Protein AF-A0A933EKG4-F1 (afdb_monomer_lite)

Radius of gyration: 16.19 Å; chains: 1; bounding box: 31×34×49 Å

Structure (mmCIF, N/CA/C/O backbone):
data_AF-A0A933EKG4-F1
#
_entry.id   AF-A0A933EKG4-F1
#
loop_
_atom_site.group_PDB
_atom_site.id
_atom_site.type_symbol
_atom_site.label_atom_id
_atom_site.label_alt_id
_atom_site.label_comp_id
_atom_site.label_asym_id
_atom_site.label_entity_id
_atom_site.label_seq_id
_atom_site.pdbx_PDB_ins_code
_atom_site.Cartn_x
_atom_site.Cartn_y
_atom_site.Cartn_z
_atom_site.occupancy
_atom_site.B_iso_or_equiv
_atom_site.auth_seq_id
_atom_site.auth_comp_id
_atom_site.auth_asym_id
_atom_site.auth_atom_id
_atom_site.pdbx_PDB_model_num
ATOM 1 N N . MET A 1 1 ? -18.332 -0.128 -6.050 1.00 63.28 1 MET A N 1
ATOM 2 C CA . MET A 1 1 ? -17.154 -0.098 -6.944 1.00 63.28 1 MET A CA 1
ATOM 3 C C . MET A 1 1 ? -16.242 -1.263 -6.590 1.00 63.28 1 MET A C 1
ATOM 5 O O . MET A 1 1 ? -16.351 -1.731 -5.459 1.00 63.28 1 MET A O 1
ATOM 9 N N . PRO A 1 2 ? -15.418 -1.773 -7.520 1.00 82.94 2 PRO A N 1
ATOM 10 C CA . PRO A 1 2 ? -14.429 -2.794 -7.188 1.00 82.94 2 PRO A CA 1
ATOM 11 C C . PRO A 1 2 ? -13.411 -2.252 -6.177 1.00 82.94 2 PRO A C 1
ATOM 13 O O . PRO A 1 2 ? -13.090 -1.061 -6.187 1.00 82.94 2 PRO A O 1
ATOM 16 N N . ARG A 1 3 ? -12.910 -3.129 -5.308 1.00 95.38 3 ARG A N 1
ATOM 17 C CA . ARG A 1 3 ? -11.806 -2.824 -4.395 1.00 95.38 3 ARG A CA 1
ATOM 18 C C . ARG A 1 3 ? -10.536 -2.557 -5.206 1.00 95.38 3 ARG A C 1
ATOM 20 O O . ARG A 1 3 ? -10.317 -3.169 -6.253 1.00 95.38 3 ARG A O 1
ATOM 27 N N . THR A 1 4 ? -9.712 -1.625 -4.735 1.00 98.25 4 THR A N 1
ATOM 28 C CA . THR A 1 4 ? -8.431 -1.291 -5.372 1.00 98.25 4 THR A CA 1
ATOM 29 C C . THR A 1 4 ? -7.271 -1.847 -4.556 1.00 98.25 4 THR A C 1
ATOM 31 O O . THR A 1 4 ? -7.203 -1.650 -3.348 1.00 98.25 4 THR A O 1
ATOM 34 N N . ILE A 1 5 ? -6.336 -2.520 -5.217 1.00 98.19 5 ILE A N 1
ATOM 35 C CA . ILE A 1 5 ? -5.076 -2.981 -4.645 1.00 98.19 5 ILE A CA 1
ATOM 36 C C . ILE A 1 5 ? -3.960 -2.112 -5.215 1.00 98.19 5 ILE A C 1
ATOM 38 O O . ILE A 1 5 ? -3.789 -2.048 -6.434 1.00 98.19 5 ILE A O 1
ATOM 42 N N . ILE A 1 6 ? -3.203 -1.454 -4.343 1.00 98.50 6 ILE A N 1
ATOM 43 C CA . ILE A 1 6 ? -2.044 -0.646 -4.724 1.00 98.50 6 ILE A CA 1
ATOM 44 C C . ILE A 1 6 ? -0.776 -1.364 -4.274 1.00 98.50 6 ILE A C 1
ATOM 46 O O . ILE A 1 6 ? -0.605 -1.640 -3.090 1.00 98.50 6 ILE A O 1
ATOM 50 N N . PHE A 1 7 ? 0.128 -1.650 -5.202 1.00 97.88 7 PHE A N 1
ATOM 51 C CA . PHE A 1 7 ? 1.458 -2.164 -4.900 1.00 97.88 7 PHE A CA 1
ATOM 52 C C . PHE A 1 7 ? 2.433 -1.001 -4.744 1.00 97.88 7 PHE A C 1
ATOM 54 O O . PHE A 1 7 ? 2.696 -0.287 -5.708 1.00 97.88 7 PHE A O 1
ATOM 61 N N . ALA A 1 8 ? 2.965 -0.817 -3.539 1.00 96.69 8 ALA A N 1
ATOM 62 C CA . ALA A 1 8 ? 4.061 0.100 -3.252 1.00 96.69 8 ALA A CA 1
ATOM 63 C C . ALA A 1 8 ? 5.427 -0.588 -3.436 1.00 96.69 8 ALA A C 1
ATOM 65 O O . ALA A 1 8 ? 5.505 -1.788 -3.698 1.00 96.69 8 ALA A O 1
ATOM 66 N N . ASN A 1 9 ? 6.509 0.183 -3.305 1.00 93.25 9 ASN A N 1
ATOM 67 C CA . ASN A 1 9 ? 7.875 -0.256 -3.609 1.00 93.25 9 ASN A CA 1
ATOM 68 C C . ASN A 1 9 ? 8.684 -0.732 -2.376 1.00 93.25 9 ASN A C 1
ATOM 70 O O . ASN A 1 9 ? 9.903 -0.873 -2.443 1.00 93.25 9 ASN A O 1
ATOM 74 N N . CYS A 1 10 ? 8.051 -0.973 -1.222 1.00 92.62 10 CYS A N 1
ATOM 75 C CA . CYS A 1 10 ? 8.738 -1.626 -0.102 1.00 92.62 10 CYS A CA 1
ATOM 76 C C . CYS A 1 10 ? 8.767 -3.153 -0.290 1.00 92.62 10 CYS A C 1
ATOM 78 O O . CYS A 1 10 ? 8.199 -3.712 -1.232 1.00 92.62 10 CYS A O 1
ATOM 80 N N . SER A 1 11 ? 9.453 -3.854 0.614 1.00 90.56 11 SER A N 1
ATOM 81 C CA . SER A 1 11 ? 9.598 -5.309 0.544 1.00 90.56 11 SER A CA 1
ATOM 82 C C . SER A 1 11 ? 8.255 -6.030 0.686 1.00 90.56 11 SER A C 1
ATOM 84 O O . SER A 1 11 ? 7.524 -5.833 1.654 1.00 90.56 11 SER A O 1
ATOM 86 N N . LEU A 1 12 ? 7.968 -6.964 -0.221 1.00 90.69 12 LEU A N 1
ATOM 87 C CA . LEU A 1 12 ? 6.827 -7.866 -0.085 1.00 90.69 12 LEU A CA 1
ATOM 88 C C . LEU A 1 12 ? 7.265 -9.160 0.614 1.00 90.69 12 LEU A C 1
ATOM 90 O O . LEU A 1 12 ? 7.641 -10.135 -0.032 1.00 90.69 12 LEU A O 1
ATOM 94 N N . ALA A 1 13 ? 7.250 -9.163 1.949 1.00 88.31 13 ALA A N 1
ATOM 95 C CA . ALA A 1 13 ? 7.803 -10.260 2.755 1.00 88.31 13 ALA A CA 1
ATOM 96 C C . ALA A 1 13 ? 7.088 -11.614 2.562 1.00 88.31 13 ALA A C 1
ATOM 98 O O . ALA A 1 13 ? 7.711 -12.669 2.704 1.00 88.31 13 ALA A O 1
ATOM 99 N N . HIS A 1 14 ? 5.793 -11.606 2.223 1.00 92.50 14 HIS A N 1
ATOM 100 C CA . HIS A 1 14 ? 4.996 -12.824 2.040 1.00 92.50 14 HIS A CA 1
ATOM 101 C C . HIS A 1 14 ? 4.209 -12.821 0.714 1.00 92.50 14 HIS A C 1
ATOM 103 O O . HIS A 1 14 ? 2.979 -12.733 0.728 1.00 92.50 14 HIS A O 1
ATOM 109 N N . PRO A 1 15 ? 4.879 -12.978 -0.446 1.00 92.69 15 PRO A N 1
ATOM 110 C CA . PRO A 1 15 ? 4.250 -12.817 -1.760 1.00 92.69 15 PRO A CA 1
ATOM 111 C C . PRO A 1 15 ? 3.043 -13.735 -1.993 1.00 92.69 15 PRO A C 1
ATOM 113 O O . PRO A 1 15 ? 1.998 -13.275 -2.445 1.00 92.69 15 PRO A O 1
ATOM 116 N N . SER A 1 16 ? 3.132 -15.019 -1.626 1.00 94.12 16 SER A N 1
ATOM 117 C CA . SER A 1 16 ? 2.015 -15.962 -1.796 1.00 94.12 16 SER A CA 1
ATOM 118 C C . SER A 1 16 ? 0.792 -15.586 -0.955 1.00 94.12 16 SER A C 1
ATOM 120 O O . SER A 1 16 ? -0.337 -15.720 -1.421 1.00 94.12 16 SER A O 1
ATOM 122 N N . ALA A 1 17 ? 1.007 -15.092 0.267 1.00 93.69 17 ALA A N 1
ATOM 123 C CA . ALA A 1 17 ? -0.078 -14.664 1.145 1.00 93.69 17 ALA A CA 1
ATOM 124 C C . ALA A 1 17 ? -0.699 -13.350 0.649 1.00 93.69 17 ALA A C 1
ATOM 126 O O . ALA A 1 17 ? -1.918 -13.240 0.567 1.00 93.69 17 ALA A O 1
ATOM 127 N N . ALA A 1 18 ? 0.127 -12.393 0.218 1.00 94.12 18 ALA A N 1
ATOM 128 C CA . ALA A 1 18 ? -0.337 -11.160 -0.408 1.00 94.12 18 ALA A CA 1
ATOM 129 C C . ALA A 1 18 ? -1.155 -11.436 -1.682 1.00 94.12 18 ALA A C 1
ATOM 131 O O . ALA A 1 18 ? -2.222 -10.857 -1.873 1.00 94.12 18 ALA A O 1
ATOM 132 N N . ARG A 1 19 ? -0.721 -12.387 -2.522 1.00 95.19 19 ARG A N 1
ATOM 133 C CA . ARG A 1 19 ? -1.462 -12.804 -3.721 1.00 95.19 19 ARG A CA 1
ATOM 134 C C . ARG A 1 19 ? -2.846 -13.363 -3.400 1.00 95.19 19 ARG A C 1
ATOM 136 O O . ARG A 1 19 ? -3.768 -13.138 -4.185 1.00 95.19 19 ARG A O 1
ATOM 143 N N . ALA A 1 20 ? -2.987 -14.079 -2.284 1.00 94.56 20 ALA A N 1
ATOM 144 C CA . ALA A 1 20 ? -4.258 -14.649 -1.840 1.00 94.56 20 ALA A CA 1
ATOM 145 C C . ALA A 1 20 ? -5.270 -13.583 -1.385 1.00 94.56 20 ALA A C 1
ATOM 147 O O . ALA A 1 20 ? -6.469 -13.848 -1.393 1.00 94.56 20 ALA A O 1
ATOM 148 N N . LEU A 1 21 ? -4.812 -12.373 -1.040 1.00 92.94 21 LEU A N 1
ATOM 149 C CA . LEU A 1 21 ? -5.697 -11.248 -0.721 1.00 92.94 21 LEU A CA 1
ATOM 150 C C . LEU A 1 21 ? -6.387 -10.665 -1.961 1.00 92.94 21 LEU A C 1
ATOM 152 O O . LEU A 1 21 ? -7.384 -9.959 -1.816 1.00 92.94 21 LEU A O 1
ATOM 156 N N . ILE A 1 22 ? -5.874 -10.954 -3.161 1.00 95.56 22 ILE A N 1
ATOM 157 C CA . ILE A 1 22 ? -6.320 -10.362 -4.425 1.00 95.56 22 ILE A CA 1
ATOM 158 C C . ILE A 1 22 ? -7.371 -11.263 -5.071 1.00 95.56 22 ILE A C 1
ATOM 160 O O . ILE A 1 22 ? -7.086 -12.395 -5.478 1.00 95.56 22 ILE A O 1
ATOM 164 N N . GLY A 1 23 ? -8.583 -10.733 -5.178 1.00 94.31 23 GLY A N 1
ATOM 165 C CA . GLY A 1 23 ? -9.756 -11.396 -5.723 1.00 94.31 23 GLY A CA 1
ATOM 166 C C . GLY A 1 23 ? -10.034 -11.039 -7.187 1.00 94.31 23 GLY A C 1
ATOM 167 O O . GLY A 1 23 ? -9.465 -10.094 -7.740 1.00 94.31 23 GLY A O 1
ATOM 168 N N . PRO A 1 24 ? -10.928 -11.796 -7.844 1.00 91.94 24 PRO A N 1
ATOM 169 C CA . PRO A 1 24 ? -11.395 -11.453 -9.180 1.00 91.94 24 PRO A CA 1
ATOM 170 C C . PRO A 1 24 ? -12.148 -10.116 -9.155 1.00 91.94 24 PRO A C 1
ATOM 172 O O . PRO A 1 24 ? -13.006 -9.892 -8.304 1.00 91.94 24 PRO A O 1
ATOM 175 N N . GLY A 1 25 ? -11.841 -9.241 -10.112 1.00 92.75 25 GLY A N 1
ATOM 176 C CA . GLY A 1 25 ? -12.469 -7.923 -10.234 1.00 92.75 25 GLY A CA 1
ATOM 177 C C . GLY A 1 25 ? -11.813 -6.818 -9.405 1.00 92.75 25 GLY A C 1
ATOM 178 O O . GLY A 1 25 ? -12.229 -5.670 -9.539 1.00 92.75 25 GLY A O 1
ATOM 179 N N . ASP A 1 26 ? -10.787 -7.124 -8.602 1.00 97.19 26 ASP A N 1
ATOM 180 C CA . ASP A 1 26 ? -9.969 -6.086 -7.976 1.00 97.19 26 ASP A CA 1
ATOM 181 C C . ASP A 1 26 ? -9.241 -5.264 -9.043 1.00 97.19 26 ASP A C 1
ATOM 183 O O . ASP A 1 26 ? -8.634 -5.799 -9.979 1.00 97.19 26 ASP A O 1
ATOM 187 N N . ARG A 1 27 ? -9.248 -3.944 -8.867 1.00 97.69 27 ARG A N 1
ATOM 188 C CA . ARG A 1 27 ? -8.420 -3.053 -9.672 1.00 97.69 27 ARG A CA 1
ATOM 189 C C . ARG A 1 27 ? -7.008 -3.037 -9.106 1.00 97.69 27 ARG A C 1
ATOM 191 O O . ARG A 1 27 ? -6.827 -2.862 -7.910 1.00 97.69 27 ARG A O 1
ATOM 198 N N . LEU A 1 28 ? -6.009 -3.174 -9.968 1.00 98.31 28 LEU A N 1
ATOM 199 C CA . LEU A 1 28 ? -4.598 -3.224 -9.577 1.00 98.31 28 LEU A CA 1
ATOM 200 C C . LEU A 1 28 ? -3.870 -1.962 -10.042 1.00 98.31 28 LEU A C 1
ATOM 202 O O . LEU A 1 28 ? -3.876 -1.671 -11.239 1.00 98.31 28 LEU A O 1
ATOM 206 N N . ILE A 1 29 ? -3.222 -1.257 -9.121 1.00 98.50 29 ILE A N 1
ATOM 207 C CA . ILE A 1 29 ? -2.351 -0.111 -9.399 1.00 98.50 29 ILE A CA 1
ATOM 208 C C . ILE A 1 29 ? -0.958 -0.431 -8.861 1.00 98.50 29 ILE A C 1
ATOM 210 O O . ILE A 1 29 ? -0.822 -0.969 -7.766 1.00 98.50 29 ILE A O 1
ATOM 214 N N . ALA A 1 30 ? 0.082 -0.102 -9.612 1.00 97.94 30 ALA A N 1
ATOM 215 C CA . ALA A 1 30 ? 1.463 -0.174 -9.166 1.00 97.94 30 ALA A CA 1
ATOM 216 C C . ALA A 1 30 ? 2.034 1.240 -9.017 1.00 97.94 30 ALA A C 1
ATOM 218 O O . ALA A 1 30 ? 1.973 2.030 -9.957 1.00 97.94 30 ALA A O 1
ATOM 219 N N . ALA A 1 31 ? 2.584 1.547 -7.847 1.00 96.56 31 ALA A N 1
ATOM 220 C CA . ALA A 1 31 ? 3.359 2.753 -7.604 1.00 96.56 31 ALA A CA 1
ATOM 221 C C . ALA A 1 31 ? 4.835 2.450 -7.883 1.00 96.56 31 ALA A C 1
ATOM 223 O O . ALA A 1 31 ? 5.480 1.727 -7.119 1.00 96.56 31 ALA A O 1
ATOM 224 N N . ASP A 1 32 ? 5.326 2.977 -9.001 1.00 92.00 32 ASP A N 1
ATOM 225 C CA . ASP A 1 32 ? 6.696 2.854 -9.486 1.00 92.00 32 ASP A CA 1
ATOM 226 C C . ASP A 1 32 ? 7.221 1.403 -9.370 1.00 92.00 32 ASP A C 1
ATOM 228 O O . ASP A 1 32 ? 6.587 0.484 -9.904 1.00 92.00 32 ASP A O 1
ATOM 232 N N . GLY A 1 33 ? 8.311 1.143 -8.638 1.00 90.62 33 GLY A N 1
ATOM 233 C CA . GLY A 1 33 ? 8.876 -0.203 -8.469 1.00 90.62 33 GLY A CA 1
ATOM 234 C C . GLY A 1 33 ? 7.916 -1.267 -7.904 1.00 90.62 33 GLY A C 1
ATOM 235 O O . GLY A 1 33 ? 8.167 -2.463 -8.064 1.00 90.62 33 GLY A O 1
ATOM 236 N N . GLY A 1 34 ? 6.750 -0.883 -7.369 1.00 94.56 34 GLY A N 1
ATOM 237 C CA . GLY A 1 34 ? 5.660 -1.811 -7.052 1.00 94.56 34 GLY A CA 1
ATOM 238 C C . GLY A 1 34 ? 5.183 -2.651 -8.248 1.00 94.56 34 GLY A C 1
ATOM 239 O O . GLY A 1 34 ? 4.623 -3.734 -8.062 1.00 94.56 34 GLY A O 1
ATOM 240 N N . ALA A 1 35 ? 5.463 -2.224 -9.485 1.00 95.44 35 ALA A N 1
ATOM 241 C CA . ALA A 1 35 ? 5.189 -3.005 -10.690 1.00 95.44 35 ALA A CA 1
ATOM 242 C C . ALA A 1 35 ? 5.960 -4.336 -10.720 1.00 95.44 35 ALA A C 1
ATOM 244 O O . ALA A 1 35 ? 5.438 -5.338 -11.216 1.00 95.44 35 ALA A O 1
ATOM 245 N N . ALA A 1 36 ? 7.160 -4.379 -10.132 1.00 93.06 36 ALA A N 1
ATOM 246 C CA . ALA A 1 36 ? 7.947 -5.602 -10.022 1.00 93.06 36 ALA A CA 1
ATOM 247 C C . ALA A 1 36 ? 7.232 -6.664 -9.170 1.00 93.06 36 ALA A C 1
ATOM 249 O O . ALA A 1 36 ? 7.256 -7.847 -9.512 1.00 93.06 36 ALA A O 1
ATOM 250 N N . HIS A 1 37 ? 6.521 -6.252 -8.111 1.00 94.50 37 HIS A N 1
ATOM 251 C CA . HIS A 1 37 ? 5.715 -7.170 -7.299 1.00 94.50 37 HIS A CA 1
ATOM 252 C C . HIS A 1 37 ? 4.547 -7.749 -8.091 1.00 94.50 37 HIS A C 1
ATOM 254 O O . HIS A 1 37 ? 4.296 -8.949 -8.007 1.00 94.50 37 HIS A O 1
ATOM 260 N N . CYS A 1 38 ? 3.861 -6.933 -8.898 1.00 95.12 38 CYS A N 1
ATOM 261 C CA . CYS A 1 38 ? 2.810 -7.427 -9.788 1.00 95.12 38 CYS A CA 1
ATOM 262 C C . CYS A 1 38 ? 3.353 -8.514 -10.725 1.00 95.12 38 CYS A C 1
ATOM 264 O O . CYS A 1 38 ? 2.811 -9.619 -10.762 1.00 95.12 38 CYS A O 1
ATOM 266 N N . LEU A 1 39 ? 4.458 -8.226 -11.419 1.00 92.94 39 LEU A N 1
ATOM 267 C CA . LEU A 1 39 ? 5.085 -9.154 -12.361 1.00 92.94 39 LEU A CA 1
ATOM 268 C C . LEU A 1 39 ? 5.528 -10.454 -11.678 1.00 92.94 39 LEU A C 1
ATOM 270 O O . LEU A 1 39 ? 5.224 -11.541 -12.171 1.00 92.94 39 LEU A O 1
ATOM 274 N N . ALA A 1 40 ? 6.172 -10.360 -10.512 1.00 92.44 40 ALA A N 1
ATOM 275 C CA . ALA A 1 40 ? 6.610 -11.520 -9.734 1.00 92.44 40 ALA A CA 1
ATOM 276 C C . ALA A 1 40 ? 5.441 -12.409 -9.268 1.00 92.44 40 ALA A C 1
ATOM 278 O O . ALA A 1 40 ? 5.606 -13.615 -9.088 1.00 92.44 40 ALA A O 1
ATOM 279 N N . LEU A 1 41 ? 4.252 -11.828 -9.094 1.00 94.00 41 LEU A N 1
ATOM 280 C CA . LEU A 1 41 ? 3.023 -12.540 -8.743 1.00 94.00 41 LEU A CA 1
ATOM 281 C C . LEU A 1 41 ? 2.220 -13.028 -9.960 1.00 94.00 41 LEU A C 1
ATOM 283 O O . LEU A 1 41 ? 1.122 -13.566 -9.785 1.00 94.00 41 LEU A O 1
ATOM 287 N N . GLY A 1 42 ? 2.737 -12.840 -11.180 1.00 93.81 42 GLY A N 1
ATOM 288 C CA . GLY A 1 42 ? 2.038 -13.178 -12.421 1.00 93.81 42 GLY A CA 1
ATOM 289 C C . GLY A 1 42 ? 0.801 -12.311 -12.668 1.00 93.81 42 GLY A C 1
ATOM 290 O O . GLY A 1 42 ? -0.175 -12.778 -13.253 1.00 93.81 42 GLY A O 1
ATOM 291 N N . LEU A 1 43 ? 0.810 -11.074 -12.167 1.00 95.31 43 LEU A N 1
ATOM 292 C CA . LEU A 1 43 ? -0.268 -10.101 -12.304 1.00 95.31 43 LEU A CA 1
ATOM 293 C C . LEU A 1 43 ? 0.130 -8.991 -13.273 1.00 95.31 43 LEU A C 1
ATOM 295 O O . LEU A 1 43 ? 1.272 -8.533 -13.291 1.00 95.31 43 LEU A O 1
ATOM 299 N N . THR A 1 44 ? -0.854 -8.492 -14.014 1.00 95.44 44 THR A N 1
ATOM 300 C CA . THR A 1 44 ? -0.714 -7.269 -14.806 1.00 95.44 44 THR A CA 1
ATOM 301 C C . THR A 1 44 ? -1.477 -6.146 -14.104 1.00 95.44 44 THR A C 1
ATOM 303 O O . THR A 1 44 ? -2.694 -6.262 -13.933 1.00 95.44 44 THR A O 1
ATOM 306 N N . PRO A 1 45 ? -0.803 -5.073 -13.651 1.00 97.25 45 PRO A N 1
ATOM 307 C CA . PRO A 1 45 ? -1.488 -3.915 -13.103 1.00 97.25 45 PRO A CA 1
ATOM 308 C C . PRO A 1 45 ? -2.311 -3.229 -14.198 1.00 97.25 45 PRO A C 1
ATOM 310 O O . PRO A 1 45 ? -1.914 -3.189 -15.358 1.00 97.25 45 PRO A O 1
ATOM 313 N N . HIS A 1 46 ? -3.446 -2.648 -13.821 1.00 97.88 46 HIS A N 1
ATOM 314 C CA . HIS A 1 46 ? -4.252 -1.838 -14.736 1.00 97.88 46 HIS A CA 1
ATOM 315 C C . HIS A 1 46 ? -3.599 -0.471 -14.963 1.00 97.88 46 HIS A C 1
ATOM 317 O O . HIS A 1 46 ? -3.755 0.128 -16.024 1.00 97.88 46 HIS A O 1
ATOM 323 N N . LEU A 1 47 ? -2.874 0.018 -13.955 1.00 97.94 47 LEU A N 1
ATOM 324 C CA . LEU A 1 47 ? -2.218 1.315 -13.950 1.00 97.94 47 LEU A CA 1
ATOM 325 C C . LEU A 1 47 ? -0.851 1.216 -13.268 1.00 97.94 47 LEU A C 1
ATOM 327 O O . LEU A 1 47 ? -0.747 0.630 -12.193 1.00 97.94 47 LEU A O 1
ATOM 331 N N . VAL A 1 48 ? 0.175 1.812 -13.867 1.00 97.75 48 VAL A N 1
ATOM 332 C CA . VAL A 1 48 ? 1.490 2.032 -13.252 1.00 97.75 48 VAL A CA 1
ATOM 333 C C . VAL A 1 48 ? 1.723 3.536 -13.164 1.00 97.75 48 VAL A C 1
ATOM 335 O O . VAL A 1 48 ? 1.651 4.219 -14.186 1.00 97.75 48 VAL A O 1
ATOM 338 N N . ILE A 1 49 ? 1.977 4.054 -11.963 1.00 96.81 49 ILE A N 1
ATOM 339 C CA . ILE A 1 49 ? 2.173 5.486 -11.702 1.00 96.81 49 ILE A CA 1
ATOM 340 C C . ILE A 1 49 ? 3.551 5.709 -11.106 1.00 96.81 49 ILE A C 1
ATOM 342 O O . ILE A 1 49 ? 3.897 5.061 -10.126 1.00 96.81 49 ILE A O 1
ATOM 346 N N . GLY A 1 50 ? 4.316 6.639 -11.666 1.00 94.06 50 GLY A N 1
ATOM 347 C CA . GLY A 1 50 ? 5.598 7.034 -11.096 1.00 94.06 50 GLY A CA 1
ATOM 348 C C . GLY A 1 50 ? 6.480 7.785 -12.077 1.00 94.06 50 GLY A C 1
ATOM 349 O O . GLY A 1 50 ? 6.038 8.167 -13.163 1.00 94.06 50 GLY A O 1
ATOM 350 N N . ASP A 1 51 ? 7.728 8.022 -11.695 1.00 90.75 51 ASP A N 1
ATOM 351 C CA . ASP A 1 51 ? 8.759 8.517 -12.613 1.00 90.75 51 ASP A CA 1
ATOM 352 C C . ASP A 1 51 ? 9.462 7.386 -13.390 1.00 90.75 51 ASP A C 1
ATOM 354 O O . ASP A 1 51 ? 10.120 7.656 -14.401 1.00 90.75 51 ASP A O 1
ATOM 358 N N . PHE A 1 52 ? 9.215 6.131 -13.001 1.00 90.38 52 PHE A N 1
ATOM 359 C CA . PHE A 1 52 ? 9.709 4.908 -13.624 1.00 90.38 52 PHE A CA 1
ATOM 360 C C . PHE A 1 52 ? 11.234 4.777 -13.582 1.00 90.38 52 PHE A C 1
ATOM 362 O O . PHE A 1 52 ? 11.819 4.169 -14.481 1.00 90.38 52 PHE A O 1
ATOM 369 N N . ASP A 1 53 ? 11.884 5.352 -12.569 1.00 85.00 53 ASP A N 1
ATOM 370 C CA . ASP A 1 53 ? 13.329 5.215 -12.374 1.00 85.00 53 ASP A CA 1
ATOM 371 C C . ASP A 1 53 ? 13.725 3.841 -11.801 1.00 85.00 53 ASP A C 1
ATOM 373 O O . ASP A 1 53 ? 14.843 3.367 -12.026 1.00 85.00 53 ASP A O 1
ATOM 377 N N . SER A 1 54 ? 12.778 3.162 -11.147 1.00 83.25 54 SER A N 1
ATOM 378 C CA . SER A 1 54 ? 12.978 1.861 -10.507 1.00 83.25 54 SER A CA 1
ATOM 379 C C . SER A 1 54 ? 12.507 0.678 -11.362 1.00 83.25 54 SER A C 1
ATOM 381 O O . SER A 1 54 ? 12.565 -0.467 -10.911 1.00 83.25 54 SER A O 1
ATOM 383 N N . ILE A 1 55 ? 12.042 0.920 -12.595 1.00 86.94 55 ILE A N 1
ATOM 384 C CA . ILE A 1 55 ? 11.544 -0.117 -13.510 1.00 86.94 55 ILE A CA 1
ATOM 385 C C . ILE A 1 55 ? 12.411 -0.146 -14.770 1.00 86.94 55 ILE A C 1
ATOM 387 O O . ILE A 1 55 ? 12.650 0.880 -15.408 1.00 86.94 55 ILE A O 1
ATOM 391 N N . ALA A 1 56 ? 12.854 -1.337 -15.179 1.00 89.06 56 ALA A N 1
ATOM 392 C CA . ALA A 1 56 ? 13.600 -1.481 -16.422 1.00 89.06 56 ALA A CA 1
ATOM 393 C C . ALA A 1 56 ? 12.717 -1.114 -17.638 1.00 89.06 56 ALA A C 1
ATOM 395 O O . ALA A 1 56 ? 11.555 -1.527 -17.694 1.00 89.06 56 ALA A O 1
ATOM 396 N N . PRO A 1 57 ? 13.246 -0.424 -18.670 1.00 88.94 57 PRO A N 1
ATOM 397 C CA . PRO A 1 57 ? 12.463 -0.060 -19.857 1.00 88.94 57 PRO A CA 1
ATOM 398 C C . PRO A 1 57 ? 11.780 -1.250 -20.547 1.00 88.94 57 PRO A C 1
ATOM 400 O O . PRO A 1 57 ? 10.645 -1.140 -20.999 1.00 88.94 57 PRO A O 1
ATOM 403 N N . ALA A 1 58 ? 12.440 -2.412 -20.569 1.00 90.44 58 ALA A N 1
ATOM 404 C CA . ALA A 1 58 ? 11.873 -3.634 -21.135 1.00 90.44 58 ALA A CA 1
ATOM 405 C C . ALA A 1 58 ? 10.630 -4.127 -20.369 1.00 90.44 58 ALA A C 1
ATOM 407 O O . ALA A 1 58 ? 9.690 -4.624 -20.993 1.00 90.44 58 ALA A O 1
ATOM 408 N N . ASP A 1 59 ? 10.610 -3.959 -19.043 1.00 89.94 59 ASP A N 1
ATOM 409 C CA . ASP A 1 59 ? 9.478 -4.344 -18.198 1.00 89.94 59 ASP A CA 1
ATOM 410 C C . ASP A 1 59 ? 8.310 -3.367 -18.372 1.00 89.94 59 ASP A C 1
ATOM 412 O O . ASP A 1 59 ? 7.165 -3.803 -18.484 1.00 89.94 59 ASP A O 1
ATOM 416 N N . LEU A 1 60 ? 8.581 -2.059 -18.488 1.00 90.38 60 LEU A N 1
ATOM 417 C CA . LEU A 1 60 ? 7.560 -1.056 -18.830 1.00 90.38 60 LEU A CA 1
ATOM 418 C C . LEU A 1 60 ? 6.892 -1.365 -20.171 1.00 90.38 60 LEU A C 1
ATOM 420 O O . LEU A 1 60 ? 5.663 -1.377 -20.262 1.00 90.38 60 LEU A O 1
ATOM 424 N N . ASP A 1 61 ? 7.689 -1.663 -21.198 1.00 91.56 61 ASP A N 1
ATOM 425 C CA . ASP A 1 61 ? 7.161 -2.004 -22.517 1.00 91.56 61 ASP A CA 1
ATOM 426 C C . ASP A 1 61 ? 6.325 -3.290 -22.475 1.00 91.56 61 ASP A C 1
ATOM 428 O O . ASP A 1 61 ? 5.305 -3.397 -23.163 1.00 91.56 61 ASP A O 1
ATOM 432 N N . ALA A 1 62 ? 6.752 -4.285 -21.691 1.00 92.19 62 ALA A N 1
ATOM 433 C CA . ALA A 1 62 ? 6.012 -5.528 -21.505 1.00 92.19 62 ALA A CA 1
ATOM 434 C C . ALA A 1 62 ? 4.676 -5.287 -20.787 1.00 92.19 62 ALA A C 1
ATOM 436 O O . ALA A 1 62 ? 3.648 -5.802 -21.230 1.00 92.19 62 ALA A O 1
ATOM 437 N N . LEU A 1 63 ? 4.670 -4.462 -19.736 1.00 94.12 63 LEU A N 1
ATOM 438 C CA . LEU A 1 63 ? 3.469 -4.059 -19.002 1.00 94.12 63 LEU A CA 1
ATOM 439 C C . LEU A 1 63 ? 2.481 -3.319 -19.905 1.00 94.12 63 LEU A C 1
ATOM 441 O O . LEU A 1 63 ? 1.298 -3.659 -19.935 1.00 94.12 63 LEU A O 1
ATOM 445 N N . GLN A 1 64 ? 2.965 -2.361 -20.696 1.00 93.75 64 GLN A N 1
ATOM 446 C CA . GLN A 1 64 ? 2.128 -1.619 -21.635 1.00 93.75 64 GLN A CA 1
ATOM 447 C C . GLN A 1 64 ? 1.535 -2.538 -22.713 1.00 93.75 64 GLN A C 1
ATOM 449 O O . GLN A 1 64 ? 0.345 -2.452 -23.013 1.00 93.75 64 GLN A O 1
ATOM 454 N N . ARG A 1 65 ? 2.329 -3.470 -23.261 1.00 94.19 65 ARG A N 1
ATOM 455 C CA . ARG A 1 65 ? 1.846 -4.488 -24.215 1.00 94.19 65 ARG A CA 1
ATOM 456 C C . ARG A 1 65 ? 0.834 -5.452 -23.596 1.00 94.19 65 ARG A C 1
ATOM 458 O O . ARG A 1 65 ? -0.058 -5.917 -24.299 1.00 94.19 65 ARG A O 1
ATOM 465 N N . ALA A 1 66 ? 0.953 -5.729 -22.301 1.00 93.62 66 ALA A N 1
ATOM 466 C CA . ALA A 1 66 ? -0.005 -6.527 -21.542 1.00 93.62 66 ALA A CA 1
ATOM 467 C C . ALA A 1 66 ? -1.288 -5.751 -21.171 1.00 93.62 66 ALA A C 1
ATOM 469 O O . ALA A 1 66 ? -2.202 -6.337 -20.594 1.00 93.62 66 ALA A O 1
ATOM 470 N N . GLY A 1 67 ? -1.385 -4.463 -21.525 1.00 93.88 67 GLY A N 1
ATOM 471 C CA . GLY A 1 67 ? -2.582 -3.639 -21.341 1.00 93.88 67 GLY A CA 1
ATOM 472 C C . GLY A 1 67 ? -2.551 -2.707 -20.128 1.00 93.88 67 GLY A C 1
ATOM 473 O O . GLY A 1 67 ? -3.571 -2.084 -19.836 1.00 93.88 67 GLY A O 1
ATOM 474 N N . ALA A 1 68 ? -1.418 -2.578 -19.432 1.00 96.62 68 ALA A N 1
ATOM 475 C CA . ALA A 1 68 ? -1.277 -1.606 -18.351 1.00 96.62 68 ALA A CA 1
ATOM 476 C C . ALA A 1 68 ? -1.259 -0.170 -18.901 1.00 96.62 68 ALA A C 1
ATOM 478 O O . ALA A 1 68 ? -0.530 0.140 -19.848 1.00 96.62 68 ALA A O 1
ATOM 479 N N . HIS A 1 69 ? -2.015 0.734 -18.277 1.00 97.06 69 HIS A N 1
ATOM 480 C CA . HIS A 1 69 ? -1.868 2.165 -18.521 1.00 97.06 69 HIS A CA 1
ATOM 481 C C . HIS A 1 69 ? -0.647 2.696 -17.760 1.00 97.06 69 HIS A C 1
ATOM 483 O O . HIS A 1 69 ? -0.488 2.418 -16.573 1.00 97.06 69 HIS A O 1
ATOM 489 N N . LEU A 1 70 ? 0.218 3.461 -18.428 1.00 96.25 70 LEU A N 1
ATOM 490 C CA . LEU A 1 70 ? 1.389 4.080 -17.807 1.00 96.25 70 LEU A CA 1
ATOM 491 C C . LEU A 1 70 ? 1.123 5.571 -17.587 1.00 96.25 70 LEU A C 1
ATOM 493 O O . LEU A 1 70 ? 0.968 6.322 -18.550 1.00 96.25 70 LEU A O 1
ATOM 497 N N . MET A 1 71 ? 1.108 6.003 -16.329 1.00 96.00 71 MET A N 1
ATOM 498 C CA . MET A 1 71 ? 0.939 7.400 -15.935 1.00 96.00 71 MET A CA 1
ATOM 499 C C . MET A 1 71 ? 2.257 7.940 -15.383 1.00 96.00 71 MET A C 1
ATOM 501 O O . MET A 1 71 ? 2.617 7.727 -14.226 1.00 96.00 71 MET A O 1
ATOM 505 N N . ARG A 1 72 ? 3.006 8.624 -16.249 1.00 93.94 72 ARG A N 1
ATOM 506 C CA . ARG A 1 72 ? 4.316 9.173 -15.900 1.00 93.94 72 ARG A CA 1
ATOM 507 C C . ARG A 1 72 ? 4.173 10.500 -15.158 1.00 93.94 72 ARG A C 1
ATOM 509 O O . ARG A 1 72 ? 3.520 11.416 -15.652 1.00 93.94 72 ARG A O 1
ATOM 516 N N . HIS A 1 73 ? 4.876 10.629 -14.041 1.00 92.38 73 HIS A N 1
ATOM 517 C CA . HIS A 1 73 ? 5.052 11.880 -13.307 1.00 92.38 73 HIS A CA 1
ATOM 518 C C . HIS A 1 73 ? 6.530 12.304 -13.292 1.00 92.38 73 HIS A C 1
ATOM 520 O O . HIS A 1 73 ? 7.412 11.465 -13.471 1.00 92.38 73 HIS A O 1
ATOM 526 N N . PRO A 1 74 ? 6.838 13.597 -13.088 1.00 86.44 74 PRO A N 1
ATOM 527 C CA . PRO A 1 74 ? 8.213 14.041 -12.874 1.00 86.44 74 PRO A CA 1
ATOM 528 C C . PRO A 1 74 ? 8.812 13.424 -11.603 1.00 86.44 74 PRO A C 1
ATOM 530 O O . PRO A 1 74 ? 8.104 13.269 -10.608 1.00 86.44 74 PRO A O 1
ATOM 533 N N . ALA A 1 75 ? 10.122 13.159 -11.617 1.00 78.62 75 ALA A N 1
ATOM 534 C CA . ALA A 1 75 ? 10.858 12.702 -10.433 1.00 78.62 75 ALA A CA 1
ATOM 535 C C . ALA A 1 75 ? 10.874 13.761 -9.319 1.00 78.62 75 ALA A C 1
ATOM 537 O O . ALA A 1 75 ? 10.752 13.463 -8.135 1.00 78.62 75 ALA A O 1
ATOM 538 N N . ARG A 1 76 ? 10.987 15.042 -9.700 1.00 78.25 76 ARG A N 1
ATOM 539 C CA . ARG A 1 76 ? 10.891 16.159 -8.759 1.00 78.25 76 ARG A CA 1
ATOM 540 C C . ARG A 1 76 ? 9.436 16.597 -8.619 1.00 78.25 76 ARG A C 1
ATOM 542 O O . ARG A 1 76 ? 8.921 17.320 -9.470 1.00 78.25 76 ARG A O 1
ATOM 549 N N . LYS A 1 77 ? 8.821 16.173 -7.526 1.00 82.94 77 LYS A N 1
ATOM 550 C CA . LYS A 1 77 ? 7.465 16.506 -7.084 1.00 82.94 77 LYS A CA 1
ATOM 551 C C . LYS A 1 77 ? 7.416 16.417 -5.559 1.00 82.94 77 LYS A C 1
ATOM 553 O O . LYS A 1 77 ? 8.328 15.853 -4.956 1.00 82.94 77 LYS A O 1
ATOM 558 N N . ASP A 1 78 ? 6.371 16.969 -4.958 1.00 84.69 78 ASP A N 1
ATOM 559 C CA . ASP A 1 78 ? 6.229 16.968 -3.499 1.00 84.69 78 ASP A CA 1
ATOM 560 C C . ASP A 1 78 ? 5.583 15.670 -2.980 1.00 84.69 78 ASP A C 1
ATOM 562 O O . ASP A 1 78 ? 5.766 15.317 -1.818 1.00 84.69 78 ASP A O 1
ATOM 566 N N . GLN A 1 79 ? 4.872 14.939 -3.847 1.00 88.56 79 GLN A N 1
ATOM 567 C CA . GLN A 1 79 ? 4.194 13.683 -3.526 1.00 88.56 79 GLN A CA 1
ATOM 568 C C . GLN A 1 79 ? 5.057 12.449 -3.802 1.00 88.56 79 GLN A C 1
ATOM 570 O O . GLN A 1 79 ? 5.783 12.373 -4.794 1.00 88.56 79 GLN A O 1
ATOM 575 N N . THR A 1 80 ? 4.888 11.417 -2.979 1.00 92.19 80 THR A N 1
ATOM 576 C CA . THR A 1 80 ? 5.432 10.079 -3.276 1.00 92.19 80 THR A CA 1
ATOM 577 C C . THR A 1 80 ? 4.619 9.372 -4.368 1.00 92.19 80 THR A C 1
ATOM 579 O O . THR A 1 80 ? 3.461 9.711 -4.610 1.00 92.19 80 THR A O 1
ATOM 582 N N . ASP A 1 81 ? 5.173 8.341 -5.014 1.00 94.31 81 ASP A N 1
ATOM 583 C CA . ASP A 1 81 ? 4.416 7.566 -6.014 1.00 94.31 81 ASP A CA 1
ATOM 584 C C . ASP A 1 81 ? 3.212 6.832 -5.413 1.00 94.31 81 ASP A C 1
ATOM 586 O O . ASP A 1 81 ? 2.172 6.711 -6.060 1.00 94.31 81 ASP A O 1
ATOM 590 N N . LEU A 1 82 ? 3.318 6.383 -4.156 1.00 96.44 82 LEU A N 1
ATOM 591 C CA . LEU A 1 82 ? 2.189 5.784 -3.442 1.00 96.44 82 LEU A CA 1
ATOM 592 C C . LEU A 1 82 ? 1.083 6.813 -3.174 1.00 96.44 82 LEU A C 1
ATOM 594 O O . LEU A 1 82 ? -0.097 6.489 -3.296 1.00 96.44 82 LEU A O 1
ATOM 598 N N . GLU A 1 83 ? 1.452 8.046 -2.830 1.00 96.56 83 GLU A N 1
ATOM 599 C CA . GLU A 1 83 ? 0.496 9.139 -2.646 1.00 96.56 83 GLU A CA 1
ATOM 600 C C . GLU A 1 83 ? -0.239 9.460 -3.946 1.00 96.56 83 GLU A C 1
ATOM 602 O O . GLU A 1 83 ? -1.466 9.469 -3.947 1.00 96.56 83 GLU A O 1
ATOM 607 N N . LEU A 1 84 ? 0.475 9.569 -5.070 1.00 96.25 84 LEU A N 1
ATOM 608 C CA . LEU A 1 84 ? -0.151 9.740 -6.387 1.00 96.25 84 LEU A CA 1
ATOM 609 C C . LEU A 1 84 ? -1.078 8.574 -6.759 1.00 96.25 84 LEU A C 1
ATOM 611 O O . LEU A 1 84 ? -2.148 8.785 -7.334 1.00 96.25 84 LEU A O 1
ATOM 615 N N . ALA A 1 85 ? -0.695 7.338 -6.429 1.00 97.62 85 ALA A N 1
ATOM 616 C CA . ALA A 1 85 ? -1.534 6.164 -6.653 1.00 97.62 85 ALA A CA 1
ATOM 617 C C . ALA A 1 85 ? -2.827 6.207 -5.829 1.00 97.62 85 ALA A C 1
ATOM 619 O O . ALA A 1 85 ? -3.891 5.868 -6.351 1.00 97.62 85 ALA A O 1
ATOM 620 N N . LEU A 1 86 ? -2.759 6.659 -4.575 1.00 97.88 86 LEU A N 1
ATOM 621 C CA . LEU A 1 86 ? -3.934 6.853 -3.726 1.00 97.88 86 LEU A CA 1
ATOM 622 C C . LEU A 1 86 ? -4.815 8.007 -4.214 1.00 97.88 86 LEU A C 1
ATOM 624 O O . LEU A 1 86 ? -6.029 7.832 -4.298 1.00 97.88 86 LEU A O 1
ATOM 628 N N . GLU A 1 87 ? -4.225 9.151 -4.568 1.00 96.69 87 GLU A N 1
ATOM 629 C CA . GLU A 1 87 ? -4.945 10.297 -5.139 1.00 96.69 87 GLU A CA 1
ATOM 630 C C . GLU A 1 87 ? -5.693 9.888 -6.409 1.00 96.69 87 GLU A C 1
ATOM 632 O O . GLU A 1 87 ? -6.879 10.181 -6.555 1.00 96.69 87 GLU A O 1
ATOM 637 N N . THR A 1 88 ? -5.027 9.140 -7.290 1.00 97.00 88 THR A N 1
ATOM 638 C CA . THR A 1 88 ? -5.627 8.641 -8.531 1.00 97.00 88 THR A CA 1
ATOM 639 C C . THR A 1 88 ? -6.762 7.665 -8.239 1.00 97.00 88 THR A C 1
ATOM 641 O O . THR A 1 88 ? -7.870 7.843 -8.739 1.00 97.00 88 THR A O 1
ATOM 644 N N . ALA A 1 89 ? -6.529 6.664 -7.381 1.00 97.25 89 ALA A N 1
ATOM 645 C CA . ALA A 1 89 ? -7.545 5.676 -7.033 1.00 97.25 89 ALA A CA 1
ATOM 646 C C . ALA A 1 89 ? -8.804 6.328 -6.443 1.00 97.25 89 ALA A C 1
ATOM 648 O O . ALA A 1 89 ? -9.919 6.041 -6.883 1.00 97.25 89 ALA A O 1
ATOM 649 N N . VAL A 1 90 ? -8.634 7.213 -5.459 1.00 96.56 90 VAL A N 1
ATOM 650 C CA . VAL A 1 90 ? -9.748 7.878 -4.770 1.00 96.56 90 VAL A CA 1
ATOM 651 C C . VAL A 1 90 ? -10.419 8.917 -5.668 1.00 96.56 90 VAL A C 1
ATOM 653 O O . VAL A 1 90 ? -11.645 9.006 -5.669 1.00 96.56 90 VAL A O 1
ATOM 656 N N . GLY A 1 91 ? -9.655 9.648 -6.485 1.00 95.75 91 GLY A N 1
ATOM 657 C CA . GLY A 1 91 ? -10.188 10.576 -7.486 1.00 95.75 91 GLY A CA 1
ATOM 658 C C . GLY A 1 91 ? -11.064 9.889 -8.539 1.00 95.75 91 GLY A C 1
ATOM 659 O O . GLY A 1 91 ? -12.032 10.473 -9.019 1.00 95.75 91 G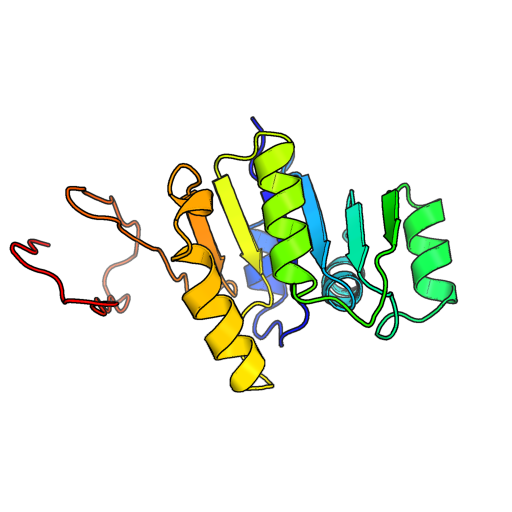LY A O 1
ATOM 660 N N . GLU A 1 92 ? -10.787 8.619 -8.834 1.00 95.38 92 GLU A N 1
ATOM 661 C CA . GLU A 1 92 ? -11.606 7.760 -9.700 1.00 95.38 92 GLU A CA 1
ATOM 662 C C . GLU A 1 92 ? -12.744 7.039 -8.945 1.00 95.38 92 GLU A C 1
ATOM 664 O O . GLU A 1 92 ? -13.459 6.216 -9.520 1.00 95.38 92 GLU A O 1
ATOM 669 N N . GLY A 1 93 ? -12.946 7.362 -7.664 1.00 95.19 93 GLY A N 1
ATOM 670 C CA . GLY A 1 93 ? -14.064 6.894 -6.845 1.00 95.19 93 GLY A CA 1
ATOM 671 C C . GLY A 1 93 ? -13.778 5.666 -5.978 1.00 95.19 93 GLY A C 1
ATOM 672 O O . GLY A 1 93 ? -14.715 5.117 -5.393 1.00 95.19 93 GLY A O 1
ATOM 673 N N . ALA A 1 94 ? -12.526 5.210 -5.859 1.00 96.75 94 ALA A N 1
ATOM 674 C CA . ALA A 1 94 ? -12.205 4.096 -4.969 1.00 96.75 94 ALA A CA 1
ATOM 675 C C . ALA A 1 94 ? -12.509 4.452 -3.504 1.00 96.75 94 ALA A C 1
ATOM 677 O O . ALA A 1 94 ? -11.974 5.408 -2.948 1.00 96.75 94 ALA A O 1
ATOM 678 N N . THR A 1 95 ? -13.348 3.638 -2.863 1.00 95.69 95 THR A N 1
ATOM 679 C CA . THR A 1 95 ? -13.705 3.778 -1.441 1.00 95.69 95 THR A CA 1
ATOM 680 C C . THR A 1 95 ? -13.070 2.710 -0.556 1.00 95.69 95 THR A C 1
ATOM 682 O O . THR A 1 95 ? -13.161 2.810 0.663 1.00 95.69 95 THR A O 1
ATOM 685 N N . ASP A 1 96 ? -12.475 1.675 -1.152 1.00 96.75 96 ASP A N 1
ATOM 686 C CA . ASP A 1 96 ? -11.824 0.562 -0.457 1.00 96.75 96 ASP A CA 1
ATOM 687 C C . ASP A 1 96 ? -10.495 0.245 -1.147 1.00 96.75 96 ASP A C 1
ATOM 689 O O . ASP A 1 96 ? -10.468 -0.143 -2.323 1.00 96.75 96 ASP A O 1
ATOM 693 N N . VAL A 1 97 ? -9.400 0.481 -0.427 1.00 98.25 97 VAL A N 1
ATOM 694 C CA . VAL A 1 97 ? -8.032 0.403 -0.932 1.00 98.25 97 VAL A CA 1
ATOM 695 C C . VAL A 1 97 ? -7.172 -0.444 -0.000 1.00 98.25 97 VAL A C 1
ATOM 697 O O . VAL A 1 97 ? -7.052 -0.158 1.191 1.00 98.25 97 VAL A O 1
ATOM 700 N N . THR A 1 98 ? -6.504 -1.447 -0.559 1.00 97.88 98 THR A N 1
ATOM 701 C CA . THR A 1 98 ? -5.478 -2.228 0.139 1.00 97.88 98 THR A CA 1
ATOM 702 C C . THR A 1 98 ? -4.113 -1.924 -0.461 1.00 97.88 98 THR A C 1
ATOM 704 O O . THR A 1 98 ? -3.897 -2.106 -1.656 1.00 97.88 98 THR A O 1
ATOM 707 N N . ILE A 1 99 ? -3.174 -1.493 0.371 1.00 98.31 99 ILE A N 1
ATOM 708 C CA . ILE A 1 99 ? -1.784 -1.260 -0.010 1.00 98.31 99 ILE A CA 1
ATOM 709 C C . ILE A 1 99 ? -0.980 -2.521 0.311 1.00 98.31 99 ILE A C 1
ATOM 711 O O . ILE A 1 99 ? -0.928 -2.955 1.462 1.00 98.31 99 ILE A O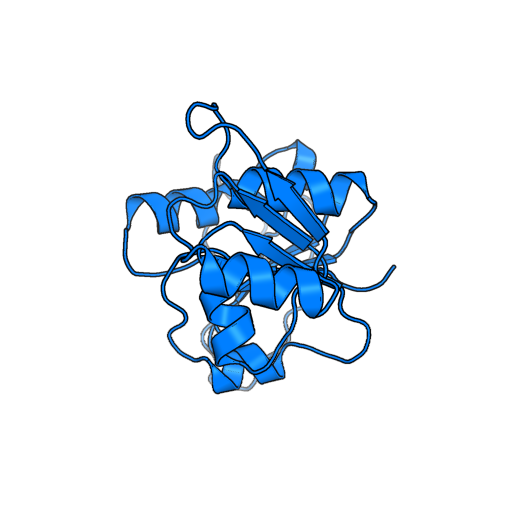 1
ATOM 715 N N . LEU A 1 100 ? -0.334 -3.094 -0.700 1.00 97.62 100 LEU A N 1
ATOM 716 C CA . LEU A 1 100 ? 0.630 -4.186 -0.578 1.00 97.62 100 LEU A CA 1
ATOM 717 C C . LEU A 1 100 ? 2.044 -3.653 -0.795 1.00 97.62 100 LEU A C 1
ATOM 719 O O . LEU A 1 100 ? 2.241 -2.683 -1.523 1.00 97.62 100 LEU A O 1
ATOM 723 N N . GLY A 1 101 ? 3.041 -4.277 -0.165 1.00 95.56 101 GLY A N 1
ATOM 724 C CA . GLY A 1 101 ? 4.430 -3.813 -0.277 1.00 95.56 101 GLY A CA 1
ATOM 725 C C . GLY A 1 101 ? 4.627 -2.404 0.291 1.00 95.56 101 GLY A C 1
ATOM 726 O O . GLY A 1 101 ? 5.488 -1.671 -0.175 1.00 95.56 101 GLY A O 1
ATOM 727 N N . GLY A 1 102 ? 3.802 -1.996 1.262 1.00 95.12 102 GLY A N 1
ATOM 728 C CA . GLY A 1 102 ? 3.897 -0.690 1.926 1.00 95.12 102 GLY A CA 1
ATOM 729 C C . GLY A 1 102 ? 4.804 -0.673 3.161 1.00 95.12 102 GLY A C 1
ATOM 730 O O . GLY A 1 102 ? 5.004 0.391 3.740 1.00 95.12 102 GLY A O 1
ATOM 731 N N . LEU A 1 103 ? 5.333 -1.827 3.583 1.00 93.69 103 LEU A N 1
ATOM 732 C CA . LEU A 1 103 ? 6.097 -1.996 4.822 1.00 93.69 103 LEU A CA 1
ATOM 733 C C . LEU A 1 103 ? 7.466 -2.634 4.560 1.00 93.69 103 LEU A C 1
ATOM 735 O O . LEU A 1 103 ? 7.620 -3.450 3.654 1.00 93.69 103 LEU A O 1
ATOM 739 N N . GLY A 1 104 ? 8.439 -2.325 5.417 1.00 89.56 104 GLY A N 1
ATOM 740 C CA . GLY A 1 104 ? 9.755 -2.959 5.423 1.00 89.56 104 GLY A CA 1
ATOM 741 C C . GLY A 1 104 ? 10.773 -2.297 4.493 1.00 89.56 104 GLY A C 1
ATOM 742 O O . GLY A 1 104 ? 10.483 -1.361 3.753 1.00 89.56 104 GLY A O 1
ATOM 743 N N . GLY A 1 105 ? 12.015 -2.779 4.551 1.00 88.31 105 GLY A N 1
ATOM 744 C CA . GLY A 1 105 ? 13.127 -2.165 3.829 1.00 88.31 105 GLY A CA 1
ATOM 745 C C . GLY A 1 105 ? 13.521 -0.822 4.446 1.00 88.31 105 GLY A C 1
ATOM 746 O O . GLY A 1 105 ? 14.059 -0.778 5.553 1.00 88.31 105 GLY A O 1
ATOM 747 N N . ARG A 1 106 ? 13.277 0.271 3.720 1.00 90.00 106 ARG A N 1
ATOM 748 C CA . ARG A 1 106 ? 13.612 1.636 4.144 1.00 90.00 106 ARG A CA 1
ATOM 749 C C . ARG A 1 106 ? 12.609 2.161 5.176 1.00 90.00 106 ARG A C 1
ATOM 751 O O . ARG A 1 106 ? 11.410 2.248 4.910 1.00 90.00 106 ARG A O 1
ATOM 758 N N . TRP A 1 107 ? 13.10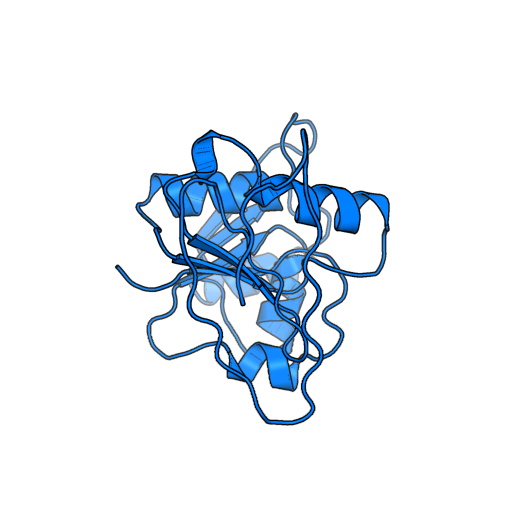8 2.531 6.355 1.00 93.62 107 TRP A N 1
ATOM 759 C CA . TRP A 1 107 ? 12.280 2.991 7.476 1.00 93.62 107 TRP A CA 1
ATOM 760 C C . TRP A 1 107 ? 11.563 4.310 7.205 1.00 93.62 107 TRP A C 1
ATOM 762 O O . TRP A 1 107 ? 10.420 4.472 7.619 1.00 93.62 107 TRP A O 1
ATOM 772 N N . ASP A 1 108 ? 12.205 5.231 6.492 1.00 93.12 108 ASP A N 1
ATOM 773 C CA . ASP A 1 108 ? 11.610 6.500 6.079 1.00 93.12 108 ASP A CA 1
ATOM 774 C C . ASP A 1 108 ? 10.391 6.279 5.172 1.00 93.12 108 ASP A C 1
ATOM 776 O O . ASP A 1 108 ? 9.335 6.857 5.418 1.00 93.12 108 ASP A O 1
ATOM 780 N N . GLN A 1 109 ? 10.493 5.365 4.200 1.00 92.62 109 GLN A N 1
ATOM 781 C CA . GLN A 1 109 ? 9.364 4.985 3.344 1.00 92.62 109 GLN A CA 1
ATOM 782 C C . GLN A 1 109 ? 8.272 4.259 4.129 1.00 92.62 109 GLN A C 1
ATOM 784 O O . GLN A 1 109 ? 7.098 4.586 3.997 1.00 92.62 109 GLN A O 1
ATOM 789 N N . THR A 1 110 ? 8.651 3.306 4.986 1.00 94.62 110 THR A N 1
ATOM 790 C CA . THR A 1 110 ? 7.691 2.577 5.828 1.00 94.62 110 THR A CA 1
ATOM 791 C C . THR A 1 110 ? 6.893 3.545 6.702 1.00 94.62 110 THR A C 1
ATOM 793 O O . THR A 1 110 ? 5.669 3.457 6.763 1.00 94.62 110 THR A O 1
ATOM 796 N N . LEU A 1 111 ? 7.563 4.500 7.352 1.00 95.00 111 LEU A N 1
ATOM 797 C CA . LEU A 1 111 ? 6.905 5.492 8.196 1.00 95.00 111 LEU A CA 1
ATOM 798 C C . LEU A 1 111 ? 6.010 6.432 7.379 1.00 95.00 111 LEU A C 1
ATOM 800 O O . LEU A 1 111 ? 4.886 6.702 7.797 1.00 95.00 111 LEU A O 1
ATOM 804 N N . ALA A 1 112 ? 6.472 6.893 6.213 1.00 94.69 112 ALA A N 1
ATOM 805 C CA . ALA A 1 112 ? 5.659 7.707 5.314 1.00 94.69 112 ALA A CA 1
ATOM 806 C C . ALA A 1 112 ? 4.380 6.964 4.894 1.00 94.69 112 ALA A C 1
ATOM 808 O O . ALA A 1 112 ? 3.281 7.486 5.074 1.00 94.69 112 ALA A O 1
ATOM 809 N N . ASN A 1 113 ? 4.505 5.712 4.448 1.00 96.06 113 ASN A N 1
ATOM 810 C CA . ASN A 1 113 ? 3.379 4.871 4.044 1.00 96.06 113 ASN A CA 1
ATOM 811 C C . ASN A 1 113 ? 2.399 4.625 5.199 1.00 96.06 113 ASN A C 1
ATOM 813 O O . ASN A 1 113 ? 1.192 4.650 4.986 1.00 96.06 113 ASN A O 1
ATOM 817 N N . LEU A 1 114 ? 2.894 4.427 6.427 1.00 95.88 114 LEU A N 1
ATOM 818 C CA . LEU A 1 114 ? 2.056 4.259 7.620 1.00 95.88 114 LEU A CA 1
ATOM 819 C C . LEU A 1 114 ? 1.246 5.513 7.962 1.00 95.88 114 LEU A C 1
ATOM 821 O O . LEU A 1 114 ? 0.126 5.400 8.462 1.00 95.88 114 LEU A O 1
ATOM 825 N N . LEU A 1 115 ? 1.801 6.702 7.733 1.00 95.31 115 LEU A N 1
ATOM 826 C CA . LEU A 1 115 ? 1.140 7.969 8.044 1.00 95.31 115 LEU A CA 1
ATOM 827 C C . LEU A 1 115 ? 0.232 8.450 6.911 1.00 95.31 115 LEU A C 1
ATOM 829 O O . LEU A 1 115 ? -0.719 9.186 7.168 1.00 95.31 115 LEU A O 1
ATOM 833 N N . LEU A 1 116 ? 0.469 8.011 5.679 1.00 95.88 116 LEU A N 1
ATOM 834 C CA . LEU A 1 116 ? -0.258 8.468 4.500 1.00 95.88 116 LEU A CA 1
ATOM 835 C C . LEU A 1 116 ? -1.787 8.254 4.599 1.00 95.88 116 LEU A C 1
ATOM 837 O O . LEU A 1 116 ? -2.518 9.231 4.426 1.00 95.88 116 LEU A O 1
ATOM 841 N N . PRO A 1 117 ? -2.315 7.083 5.029 1.00 95.94 117 PRO A N 1
ATOM 842 C CA . PRO A 1 117 ? -3.752 6.889 5.257 1.00 95.94 117 PRO A CA 1
ATOM 843 C C . PRO A 1 117 ? -4.391 7.807 6.306 1.00 95.94 117 PRO A C 1
ATOM 845 O O . PRO A 1 117 ? -5.618 7.845 6.406 1.00 95.94 117 PRO A O 1
ATOM 848 N N . THR A 1 118 ? -3.596 8.533 7.104 1.00 94.00 118 THR A N 1
ATOM 849 C CA . THR A 1 118 ? -4.087 9.482 8.118 1.00 94.00 118 THR A CA 1
ATOM 850 C C . THR A 1 118 ? -4.408 10.865 7.545 1.00 94.00 118 THR A C 1
ATOM 852 O O . THR A 1 118 ? -5.110 11.644 8.201 1.00 94.00 118 THR A O 1
ATOM 855 N N . LEU A 1 119 ? -4.008 11.160 6.301 1.00 94.75 119 LEU A N 1
ATOM 856 C CA . LEU A 1 119 ? -4.267 12.452 5.664 1.00 94.75 119 LEU A CA 1
ATOM 857 C C . LEU A 1 119 ? -5.776 12.753 5.544 1.00 94.75 119 LEU A C 1
ATOM 859 O O . LEU A 1 119 ? -6.559 11.834 5.287 1.00 94.75 119 LEU A O 1
ATOM 863 N N . PRO A 1 120 ? -6.231 14.009 5.734 1.00 93.69 120 PRO A N 1
ATOM 864 C CA . PRO A 1 120 ? -7.662 14.333 5.781 1.00 93.69 120 PRO A CA 1
ATOM 865 C C . PRO A 1 120 ? -8.441 14.001 4.505 1.00 93.69 120 PRO A C 1
ATOM 867 O O . PRO A 1 120 ? -9.602 13.607 4.585 1.00 93.69 120 PRO A O 1
ATOM 870 N N . TRP A 1 121 ? -7.817 14.122 3.333 1.00 94.56 121 TRP A N 1
ATOM 871 C CA . TRP A 1 121 ? -8.474 13.853 2.050 1.00 94.56 121 TRP A CA 1
ATOM 872 C C . TRP A 1 121 ? -8.778 12.360 1.830 1.00 94.56 121 TRP A C 1
ATOM 874 O O . TRP A 1 121 ? -9.674 12.030 1.060 1.00 94.56 121 TRP A O 1
ATOM 884 N N . LEU A 1 122 ? -8.122 11.463 2.578 1.00 95.25 122 LEU A N 1
ATOM 885 C CA . LEU A 1 122 ? -8.418 10.025 2.603 1.00 95.25 122 LEU A CA 1
ATOM 886 C C . LEU A 1 122 ? -9.501 9.642 3.617 1.00 95.25 122 LEU A C 1
ATOM 888 O O . LEU A 1 122 ? -9.837 8.469 3.731 1.00 95.25 122 LEU A O 1
ATOM 892 N N . ALA A 1 123 ? -10.076 10.590 4.365 1.00 90.31 123 ALA A N 1
ATOM 893 C CA . ALA A 1 123 ? -10.996 10.272 5.460 1.00 90.31 123 ALA A CA 1
ATOM 894 C C . ALA A 1 123 ? -12.278 9.539 5.025 1.00 90.31 123 ALA A C 1
ATOM 896 O O . ALA A 1 123 ? -12.896 8.873 5.852 1.00 90.31 123 ALA A O 1
ATOM 897 N N . GLN A 1 124 ? -12.676 9.662 3.756 1.00 89.19 124 GLN A N 1
ATOM 898 C CA . GLN A 1 124 ? -13.865 9.001 3.205 1.00 89.19 124 GLN A CA 1
ATOM 899 C C . GLN A 1 124 ? -13.560 7.645 2.551 1.00 89.19 124 GLN A C 1
ATOM 901 O O . GLN A 1 124 ? -14.488 6.911 2.216 1.00 89.19 124 GLN A O 1
ATOM 906 N N . ALA A 1 125 ? -12.282 7.299 2.378 1.00 94.31 125 ALA A N 1
ATOM 907 C CA . ALA A 1 125 ? -11.859 6.018 1.834 1.00 94.31 125 ALA A CA 1
ATOM 908 C C . ALA A 1 125 ? -11.389 5.098 2.965 1.00 94.31 125 ALA A C 1
ATOM 910 O O . ALA A 1 125 ? -10.636 5.494 3.857 1.00 94.31 125 ALA A O 1
ATOM 911 N N . ARG A 1 126 ? -11.798 3.832 2.911 1.00 94.94 126 ARG A N 1
ATOM 912 C CA . ARG A 1 126 ? -11.179 2.789 3.717 1.00 94.94 126 ARG A CA 1
ATOM 913 C C . ARG A 1 126 ? -9.845 2.439 3.072 1.00 94.94 126 ARG A C 1
ATOM 915 O O . ARG A 1 126 ? -9.817 1.881 1.982 1.00 94.94 126 ARG A O 1
ATOM 922 N N . VAL A 1 127 ? -8.753 2.751 3.759 1.00 97.06 127 VAL A N 1
ATOM 923 C CA . VAL A 1 127 ? -7.402 2.368 3.344 1.00 97.06 127 VAL A CA 1
ATOM 924 C C . VAL A 1 127 ? -6.816 1.438 4.397 1.00 97.06 127 VAL A C 1
ATOM 926 O O . VAL A 1 127 ? -6.860 1.738 5.590 1.00 97.06 127 VAL A O 1
ATOM 929 N N . GLU A 1 128 ? -6.277 0.303 3.969 1.00 96.69 128 GLU A N 1
ATOM 930 C CA . GLU A 1 128 ? -5.531 -0.623 4.822 1.00 96.69 128 GLU A CA 1
ATOM 931 C C . GLU A 1 128 ? -4.189 -0.988 4.185 1.00 96.69 128 GLU A C 1
ATOM 933 O O . GLU A 1 128 ? -4.046 -0.974 2.965 1.00 96.69 128 GLU A O 1
ATOM 938 N N . ILE A 1 129 ? -3.196 -1.311 5.013 1.00 97.44 129 ILE A N 1
ATOM 939 C CA . ILE A 1 129 ? -1.895 -1.815 4.555 1.00 97.44 129 ILE A CA 1
ATOM 940 C C . ILE A 1 129 ? -1.809 -3.279 4.958 1.00 97.44 129 ILE A C 1
ATOM 942 O O . ILE A 1 129 ? -2.045 -3.610 6.118 1.00 97.44 129 ILE A O 1
ATOM 946 N N . ALA A 1 130 ? -1.468 -4.156 4.023 1.00 95.62 130 ALA A N 1
ATOM 947 C CA . ALA A 1 130 ? -1.339 -5.582 4.277 1.00 95.62 130 ALA A CA 1
ATOM 948 C C . ALA A 1 130 ? -0.049 -6.135 3.667 1.00 95.62 130 ALA A C 1
ATOM 950 O O . ALA A 1 130 ? 0.434 -5.661 2.640 1.00 95.62 130 ALA A O 1
ATOM 951 N N . ASP A 1 131 ? 0.497 -7.181 4.281 1.00 89.38 131 ASP A N 1
ATOM 952 C CA . ASP A 1 131 ? 1.601 -7.961 3.704 1.00 89.38 131 ASP A CA 1
ATOM 953 C C . ASP A 1 131 ? 1.253 -9.445 3.511 1.00 89.38 131 ASP A C 1
ATOM 955 O O . ASP A 1 131 ? 2.096 -10.229 3.083 1.00 89.38 131 ASP A O 1
ATOM 959 N N . GLY A 1 132 ? 0.009 -9.827 3.818 1.00 87.00 132 GLY A N 1
ATOM 960 C CA . GLY A 1 132 ? -0.488 -11.201 3.776 1.00 87.00 132 GLY A CA 1
ATOM 961 C C . GLY A 1 132 ? -0.508 -11.920 5.128 1.00 87.00 132 GLY A C 1
ATOM 962 O O . GLY A 1 132 ? -1.248 -12.891 5.265 1.00 87.00 132 GLY A O 1
ATOM 963 N N . ARG A 1 133 ? 0.250 -11.465 6.133 1.00 89.62 133 ARG A N 1
ATOM 964 C CA . ARG A 1 133 ? 0.226 -12.022 7.501 1.00 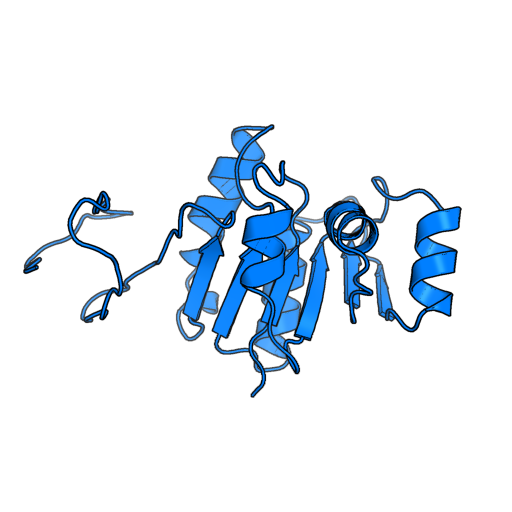89.62 133 ARG A CA 1
ATOM 965 C C . ARG A 1 133 ? -0.200 -11.019 8.559 1.00 89.62 133 ARG A C 1
ATOM 967 O O . ARG A 1 133 ? -0.749 -11.421 9.578 1.00 89.62 133 ARG A O 1
ATOM 974 N N . GLN A 1 134 ? 0.033 -9.738 8.317 1.00 92.00 134 GLN A N 1
ATOM 975 C CA . GLN A 1 134 ? -0.476 -8.655 9.146 1.00 92.00 134 GLN A CA 1
ATOM 976 C C . GLN A 1 134 ? -1.273 -7.671 8.297 1.00 92.00 134 GLN A C 1
ATOM 978 O O . GLN A 1 134 ? -1.056 -7.530 7.089 1.00 92.00 134 GLN A O 1
ATOM 983 N N . ILE A 1 135 ? -2.214 -6.999 8.955 1.00 94.62 135 ILE A N 1
ATOM 984 C CA . ILE A 1 135 ? -3.049 -5.963 8.358 1.00 94.62 135 ILE A CA 1
ATOM 985 C C . ILE A 1 135 ? -3.085 -4.785 9.325 1.00 94.62 135 ILE A C 1
ATOM 987 O O . ILE A 1 135 ? -3.399 -4.943 10.503 1.00 94.62 135 ILE A O 1
ATOM 991 N N . ILE A 1 136 ? -2.790 -3.599 8.808 1.00 96.50 136 ILE A N 1
ATOM 992 C CA . ILE A 1 136 ? -2.891 -2.329 9.516 1.00 96.50 136 ILE A CA 1
ATOM 993 C C . ILE A 1 136 ? -4.147 -1.628 9.019 1.00 96.50 136 ILE A C 1
ATOM 995 O O . ILE A 1 136 ? -4.308 -1.388 7.820 1.00 96.50 136 ILE A O 1
ATOM 999 N N . ARG A 1 137 ? -5.041 -1.303 9.953 1.00 95.81 137 ARG A N 1
ATOM 1000 C CA . ARG A 1 137 ? -6.295 -0.598 9.682 1.00 95.81 137 ARG A CA 1
ATOM 1001 C C . ARG A 1 137 ? -6.378 0.675 10.501 1.00 95.81 137 ARG A C 1
ATOM 1003 O O . ARG A 1 137 ? -5.899 0.732 11.632 1.00 95.81 137 ARG A O 1
ATOM 1010 N N . TYR A 1 138 ? -7.043 1.668 9.929 1.00 94.88 138 TYR A N 1
ATOM 1011 C CA . TYR A 1 138 ? -7.174 2.996 10.505 1.00 94.88 138 TYR A CA 1
ATOM 1012 C C . TYR A 1 138 ? -8.627 3.227 10.899 1.00 94.88 138 TYR A C 1
ATOM 1014 O O . TYR A 1 138 ? -9.527 3.135 10.066 1.00 94.88 138 TYR A O 1
ATOM 1022 N N . LEU A 1 139 ? -8.853 3.543 12.173 1.00 93.06 139 LEU A N 1
ATOM 1023 C CA . LEU A 1 139 ? -10.157 3.949 12.682 1.00 93.06 139 LEU A CA 1
ATOM 1024 C C . LEU A 1 139 ? -10.121 5.444 12.993 1.00 93.06 139 LEU A C 1
ATOM 1026 O O . LEU A 1 139 ? -9.339 5.887 13.833 1.00 93.06 139 LEU A O 1
ATOM 1030 N N . ARG A 1 140 ? -10.974 6.219 12.320 1.00 89.94 140 ARG A N 1
ATOM 1031 C CA . ARG A 1 140 ? -11.170 7.643 12.616 1.00 89.94 140 ARG A CA 1
ATOM 1032 C C . ARG A 1 140 ? -12.367 7.805 13.543 1.00 89.94 140 ARG A C 1
ATOM 1034 O O . ARG A 1 140 ? -13.428 7.239 13.294 1.00 89.94 140 ARG A O 1
ATOM 1041 N N . GLY A 1 141 ? -12.163 8.546 14.627 1.00 84.56 141 GLY A N 1
ATOM 1042 C CA . GLY A 1 141 ? -13.184 8.789 15.639 1.00 84.56 141 GLY A CA 1
ATOM 1043 C C . GLY A 1 141 ? -14.104 9.969 15.296 1.00 84.56 141 GLY A C 1
ATOM 1044 O O . GLY A 1 141 ? -13.658 10.902 14.623 1.00 84.56 141 GLY A O 1
ATOM 1045 N N . PRO A 1 142 ? -15.349 9.970 15.810 1.00 90.44 142 PRO A N 1
ATOM 1046 C CA . PRO A 1 142 ? -16.012 8.853 16.495 1.00 90.44 142 PRO A CA 1
ATOM 1047 C C . PRO A 1 142 ? -16.382 7.730 15.506 1.00 90.44 142 PRO A C 1
ATOM 1049 O O . PRO A 1 142 ? -16.890 8.004 14.422 1.00 90.44 142 PRO A O 1
ATOM 1052 N N . GLY A 1 143 ? -16.140 6.465 15.870 1.00 90.56 143 GLY A N 1
ATOM 1053 C CA . GLY A 1 143 ? -16.376 5.341 14.962 1.00 90.56 143 GLY A CA 1
ATOM 1054 C C . GLY A 1 143 ? -16.192 3.968 15.602 1.00 90.56 143 GLY A C 1
ATOM 1055 O O . GLY A 1 143 ? -15.707 3.848 16.724 1.00 90.56 143 GLY A O 1
ATOM 1056 N N . GLN A 1 144 ? -16.570 2.932 14.855 1.00 93.44 144 GLN A N 1
ATOM 1057 C CA . GLN A 1 144 ? -16.408 1.527 15.226 1.00 93.44 144 GLN A CA 1
ATOM 1058 C C . GLN A 1 144 ? -15.869 0.730 14.035 1.00 93.44 144 GLN A C 1
ATOM 1060 O O . GLN A 1 144 ? -16.121 1.082 12.882 1.00 93.44 144 GLN A O 1
ATOM 1065 N N . MET A 1 145 ? -15.156 -0.359 14.307 1.00 93.19 145 MET A N 1
ATOM 1066 C CA . MET A 1 145 ? -14.631 -1.255 13.280 1.00 93.19 145 MET A CA 1
ATOM 1067 C C . MET A 1 145 ? -14.776 -2.702 13.737 1.00 93.19 145 MET A C 1
ATOM 1069 O O . MET A 1 145 ? -14.311 -3.066 14.812 1.00 93.19 145 MET A O 1
ATOM 1073 N N . ALA A 1 146 ? -15.386 -3.530 12.891 1.00 92.81 146 ALA A N 1
ATOM 1074 C CA . ALA A 1 146 ? -15.377 -4.972 13.076 1.00 92.81 146 ALA A CA 1
ATOM 1075 C C . ALA A 1 146 ? -14.038 -5.545 12.591 1.00 92.81 146 ALA A C 1
ATOM 1077 O O . ALA A 1 146 ? -13.579 -5.236 11.487 1.00 92.81 146 ALA A O 1
ATOM 1078 N N . LEU A 1 147 ? -13.421 -6.388 13.415 1.00 90.88 147 LEU A N 1
ATOM 1079 C CA . LEU A 1 147 ? -12.190 -7.096 13.092 1.00 90.88 147 LEU A CA 1
ATOM 1080 C C . LEU A 1 147 ? -12.480 -8.594 13.027 1.00 90.88 147 LEU A C 1
ATOM 1082 O O . LEU A 1 147 ? -13.131 -9.144 13.908 1.00 90.88 147 LEU A O 1
ATOM 1086 N N . ASN A 1 148 ? -11.974 -9.238 11.980 1.00 88.44 148 ASN A N 1
ATOM 1087 C CA . ASN A 1 148 ? -12.018 -10.686 11.826 1.00 88.44 148 ASN A CA 1
ATOM 1088 C C . ASN A 1 148 ? -10.624 -11.241 12.118 1.00 88.44 148 ASN A C 1
ATOM 1090 O O . ASN A 1 148 ? -9.641 -10.694 11.615 1.00 88.44 148 ASN A O 1
ATOM 1094 N N . GLY A 1 149 ? -10.563 -12.319 12.891 1.00 88.56 149 GLY A N 1
ATOM 1095 C CA . GLY A 1 149 ? -9.337 -13.030 13.238 1.00 88.56 149 GLY A CA 1
ATOM 1096 C C . GLY A 1 149 ? -9.655 -14.394 13.843 1.00 88.56 149 GLY A C 1
ATOM 1097 O O . GLY A 1 149 ? -10.823 -14.772 13.980 1.00 88.56 149 GLY A O 1
ATOM 1098 N N . HIS A 1 150 ? -8.615 -15.128 14.206 1.00 91.19 150 HIS A N 1
ATOM 1099 C CA . HIS A 1 150 ? -8.698 -16.430 14.852 1.00 91.19 150 HIS A CA 1
ATOM 1100 C C . HIS A 1 150 ? -8.255 -16.342 16.320 1.00 91.19 150 HIS A C 1
ATOM 1102 O O . HIS A 1 150 ? -7.416 -15.507 16.666 1.00 91.19 150 HIS A O 1
ATOM 1108 N N . PRO A 1 151 ? -8.786 -17.200 17.214 1.00 93.25 151 PRO A N 1
ATOM 1109 C CA . PRO A 1 151 ? -8.263 -17.304 18.572 1.00 93.25 151 PRO A CA 1
ATOM 1110 C C . PRO A 1 151 ? -6.744 -17.538 18.561 1.00 93.25 151 PRO A C 1
ATOM 1112 O O . PRO A 1 151 ? -6.275 -18.516 17.982 1.00 93.25 151 PRO A O 1
ATOM 1115 N N . GLY A 1 152 ? -5.992 -16.638 19.201 1.00 92.81 152 GLY A N 1
ATOM 1116 C CA . GLY A 1 152 ? -4.523 -16.645 19.220 1.00 92.81 152 GLY A CA 1
ATOM 1117 C C . GLY A 1 152 ? -3.861 -15.559 18.363 1.00 92.81 152 GLY A C 1
ATOM 1118 O O . GLY A 1 152 ? -2.674 -15.298 18.554 1.00 92.81 152 GLY A O 1
ATOM 1119 N N . ASP A 1 153 ? -4.606 -14.887 17.481 1.00 93.88 153 ASP A N 1
ATOM 1120 C CA . ASP A 1 153 ? -4.087 -13.739 16.733 1.00 93.88 153 ASP A CA 1
ATOM 1121 C C . ASP A 1 153 ? -3.763 -12.561 17.666 1.00 93.88 153 ASP A C 1
ATOM 1123 O O . ASP A 1 153 ? -4.429 -12.321 18.676 1.00 93.88 153 ASP A O 1
ATOM 1127 N N . THR A 1 154 ? -2.729 -11.794 17.313 1.00 95.62 154 THR A N 1
ATOM 1128 C CA . THR A 1 154 ? -2.330 -10.600 18.069 1.00 95.62 154 THR A CA 1
ATOM 1129 C C . THR A 1 154 ? -3.083 -9.372 17.565 1.00 95.62 154 THR A C 1
ATOM 1131 O O . THR A 1 154 ? -2.974 -9.013 16.394 1.00 95.62 154 THR A O 1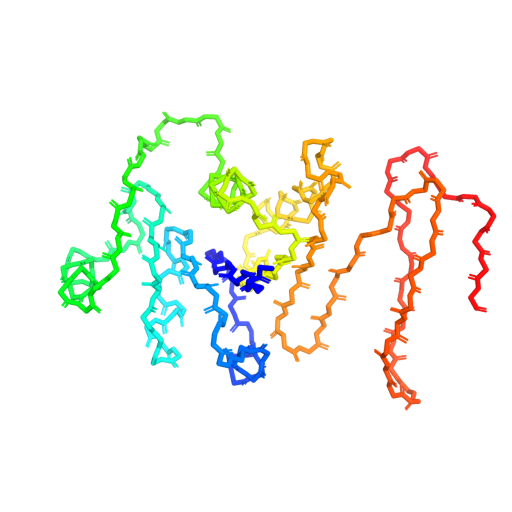
ATOM 1134 N N . LEU A 1 155 ? -3.785 -8.679 18.467 1.00 94.69 155 LEU A N 1
ATOM 1135 C CA . LEU A 1 155 ? -4.365 -7.360 18.215 1.00 94.69 155 LEU A CA 1
ATOM 1136 C C . LEU A 1 155 ? -3.566 -6.290 18.964 1.00 94.69 155 LEU A C 1
ATOM 1138 O O . LEU A 1 155 ? -3.370 -6.380 20.172 1.00 94.69 155 LEU A O 1
ATOM 1142 N N . SER A 1 156 ? -3.123 -5.260 18.247 1.00 95.12 156 SER A N 1
ATOM 1143 C CA . SER A 1 156 ? -2.486 -4.074 18.824 1.00 95.12 156 SER A CA 1
ATOM 1144 C C . SER A 1 156 ? -3.268 -2.827 18.435 1.00 95.12 156 SER A C 1
ATOM 1146 O O . SER A 1 156 ? -3.600 -2.639 17.267 1.00 95.12 156 SER A O 1
ATOM 1148 N N . LEU A 1 157 ? -3.554 -1.971 19.416 1.00 94.69 157 LEU A N 1
ATOM 1149 C CA . LEU A 1 157 ? -4.203 -0.679 19.211 1.00 94.69 157 LEU A CA 1
ATOM 1150 C C . LEU A 1 157 ? -3.187 0.423 19.499 1.00 94.69 157 LEU A C 1
ATOM 1152 O O . LEU A 1 157 ? -2.660 0.510 20.607 1.00 94.69 157 LEU A O 1
ATOM 1156 N N . ILE A 1 158 ? -2.904 1.252 18.496 1.00 94.62 158 ILE A N 1
ATOM 1157 C CA . ILE A 1 158 ? -1.920 2.332 18.587 1.00 94.62 158 ILE A CA 1
ATOM 1158 C C . ILE A 1 158 ? -2.645 3.649 18.335 1.00 94.62 158 ILE A C 1
ATOM 1160 O O . ILE A 1 158 ? -3.239 3.849 17.276 1.00 94.62 158 ILE A O 1
ATOM 1164 N N . ALA A 1 159 ? -2.610 4.548 19.318 1.00 93.44 159 ALA A N 1
ATOM 1165 C CA . ALA A 1 159 ? -3.161 5.885 19.156 1.00 93.44 159 ALA A CA 1
ATOM 1166 C C . ALA A 1 159 ? -2.255 6.719 18.237 1.00 93.44 159 ALA A C 1
ATOM 1168 O O . ALA A 1 159 ? -1.044 6.784 18.444 1.00 93.44 159 ALA A O 1
ATOM 1169 N N . LEU A 1 160 ? -2.852 7.381 17.246 1.00 90.00 160 LEU A N 1
ATOM 1170 C CA . LEU A 1 160 ? -2.170 8.312 16.348 1.00 90.00 160 LEU A CA 1
ATOM 1171 C C . LEU A 1 160 ? -2.654 9.743 16.621 1.00 90.00 160 LEU A C 1
ATOM 1173 O O . LEU A 1 160 ? -3.842 9.974 16.843 1.00 90.00 160 LEU A O 1
ATOM 1177 N N . GLY A 1 161 ? -1.738 10.713 16.588 1.00 84.50 161 GLY A N 1
ATOM 1178 C CA . GLY A 1 161 ? -2.055 12.129 16.796 1.00 84.50 161 GLY A CA 1
ATOM 1179 C C . GLY A 1 161 ? -2.329 12.485 18.260 1.00 84.50 161 GLY A C 1
ATOM 1180 O O . GLY A 1 161 ? -1.559 12.130 19.147 1.00 84.50 161 GLY A O 1
ATOM 1181 N N . ALA A 1 162 ? -3.418 13.214 18.513 1.00 81.44 162 ALA A N 1
ATOM 1182 C CA . ALA A 1 162 ? -3.735 13.792 19.826 1.00 81.44 162 ALA A CA 1
ATOM 1183 C C . ALA A 1 162 ? -4.180 12.771 20.898 1.00 81.44 162 ALA A C 1
ATOM 1185 O O . ALA A 1 162 ? -4.440 13.155 22.037 1.00 81.44 162 ALA A O 1
ATOM 1186 N N . GLY A 1 163 ? -4.264 11.483 20.549 1.00 82.81 163 GLY A N 1
ATOM 1187 C CA . GLY A 1 163 ? -4.663 10.397 21.444 1.00 82.81 163 GLY A CA 1
ATOM 1188 C C . GLY A 1 163 ? -6.006 9.762 21.073 1.00 82.81 163 GLY A C 1
ATOM 1189 O O . GLY A 1 163 ? -6.724 10.239 20.196 1.00 82.81 163 GLY A O 1
ATOM 1190 N N . ALA A 1 164 ? -6.339 8.663 21.752 1.00 88.69 164 ALA A N 1
ATOM 1191 C CA . ALA A 1 164 ? -7.589 7.925 21.593 1.00 88.69 164 ALA A CA 1
ATOM 1192 C C . ALA A 1 164 ? -8.270 7.770 22.962 1.00 88.69 164 ALA A C 1
ATOM 1194 O O . ALA A 1 164 ? -7.616 7.418 23.943 1.00 88.69 164 ALA A O 1
ATOM 1195 N N . GLN A 1 165 ? -9.570 8.054 23.039 1.00 90.62 165 GLN A N 1
ATOM 1196 C CA . GLN A 1 165 ? -10.358 8.010 24.275 1.00 90.62 165 GLN A CA 1
ATOM 1197 C C . GLN A 1 165 ? -11.638 7.198 24.056 1.00 90.62 165 GLN A C 1
ATOM 1199 O O . GLN A 1 165 ? -12.140 7.129 22.937 1.00 90.62 165 GLN A O 1
ATOM 1204 N N . GLY A 1 166 ? -12.168 6.590 25.123 1.00 90.94 166 GLY A N 1
ATOM 1205 C CA . GLY A 1 166 ? -13.424 5.829 25.062 1.00 90.94 166 GLY A CA 1
ATOM 1206 C C . GLY A 1 166 ? -13.338 4.504 24.292 1.00 90.94 166 GLY A C 1
ATOM 1207 O O . GLY A 1 166 ? -14.345 4.040 23.765 1.00 90.94 166 GLY A O 1
ATOM 1208 N N . ILE A 1 167 ? -12.148 3.902 24.197 1.00 92.00 167 ILE A N 1
ATOM 1209 C CA . ILE A 1 167 ? -11.936 2.650 23.458 1.00 92.00 167 ILE A CA 1
ATOM 1210 C C . ILE A 1 167 ? -12.535 1.466 24.222 1.00 92.00 167 ILE A C 1
ATOM 1212 O O . ILE A 1 167 ? -12.248 1.277 25.402 1.00 92.00 167 ILE A O 1
ATOM 1216 N N . THR A 1 168 ? -13.341 0.664 23.526 1.00 92.12 168 THR A N 1
ATOM 1217 C CA . THR A 1 168 ? -13.921 -0.597 24.013 1.00 92.12 168 THR A CA 1
ATOM 1218 C C . THR A 1 168 ? -13.685 -1.677 22.957 1.00 92.12 168 THR A C 1
ATOM 1220 O O . THR A 1 168 ? -13.814 -1.386 21.766 1.00 92.12 168 THR A O 1
ATOM 1223 N N . THR A 1 169 ? -13.317 -2.887 23.384 1.00 89.50 169 THR A N 1
ATOM 1224 C CA . THR A 1 169 ? -13.011 -4.048 22.525 1.00 89.50 169 THR A CA 1
ATOM 1225 C C . THR A 1 169 ? -13.886 -5.235 22.865 1.00 89.50 169 THR A C 1
ATOM 1227 O O . THR A 1 169 ? -14.036 -5.477 24.085 1.00 89.50 169 THR A O 1
#

pLDDT: mean 92.99, std 4.57,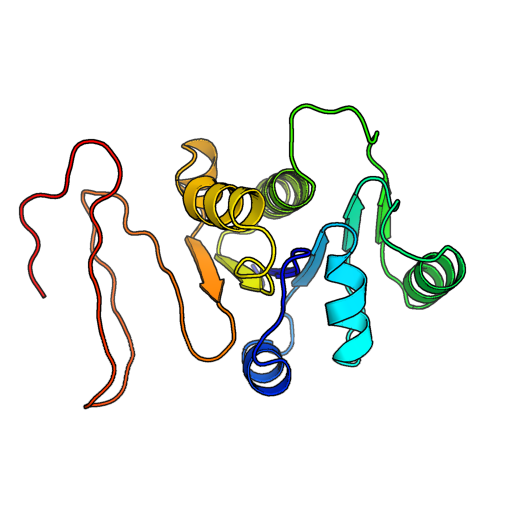 range [63.28, 98.5]

Foldseek 3Di:
DAAEEEQEQADLPALVLVLVVDDPPYAYEYQQNSCVSCVVNVHQHQEYEEQNPNPDPVSVVVSVVVNHHYHHDDPDDPDGSVLVVVCVCVVVPRQHYEYENQDDDDPVSVVCSLCSCVDPVNPRHFYWYDSSQDIGGDDDPPDDDDDDDDPPDDDDDDADDPGDPPDDD

Sequence (169 aa):
MPRTIIFANCSLAHPSAARALIGPGDRLIAADGGAAHCLALGLTPHLVIGDFDSIAPADLDALQRAGAHLMRHPARKDQTDLELALETAVGEGATDVTILGGLGGRWDQTLANLLLPTLPWLAQARVEIADGRQIIRYLRGPGQMALNGHPGDTLSLIALGAGAQGITT

Secondary structure (DSSP, 8-state):
---EEEE-SS--S-HHHHHHT--TT-EEEEETTHHHHHHHTT---SEEEE--SSS-HHHHHHHHHTTPEEEE--SS-SS-HHHHHHHHHHHTT--EEEEES-SSS-HHHHHHHHHGGGSGGGTTSEEEEE-SS-EEE--PSS--------TT--------TT---S---